Protein AF-A0A1Q9VXF7-F1 (afdb_monomer_lite)

Structure (mmCIF, N/CA/C/O backbone):
data_AF-A0A1Q9VXF7-F1
#
_entry.id   AF-A0A1Q9VXF7-F1
#
loop_
_atom_site.gr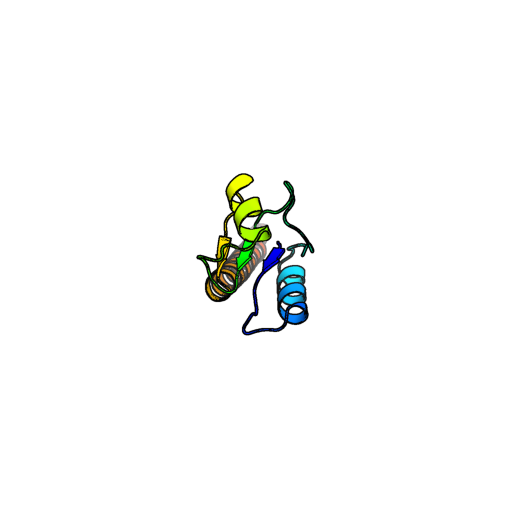oup_PDB
_atom_site.id
_atom_site.type_symbol
_atom_site.label_atom_id
_atom_site.label_alt_id
_atom_site.label_comp_id
_atom_site.label_asym_id
_atom_site.label_entity_id
_atom_site.label_seq_id
_atom_site.pdbx_PDB_ins_code
_atom_site.Cartn_x
_atom_site.Cartn_y
_atom_site.Cartn_z
_atom_site.occupancy
_atom_site.B_iso_or_equiv
_atom_site.auth_seq_id
_atom_site.auth_comp_id
_atom_site.auth_asym_id
_atom_site.auth_atom_id
_atom_site.pdbx_PDB_model_num
ATOM 1 N N . MET A 1 1 ? -2.826 6.631 0.916 1.00 96.06 1 MET A N 1
ATOM 2 C CA . MET A 1 1 ? -1.979 5.430 1.013 1.00 96.06 1 MET A CA 1
ATOM 3 C C . MET A 1 1 ? -0.518 5.825 1.180 1.00 96.06 1 MET A C 1
ATOM 5 O O . MET A 1 1 ? -0.184 6.970 0.902 1.00 96.06 1 MET A O 1
ATOM 9 N N . VAL A 1 2 ? 0.335 4.903 1.611 1.00 97.94 2 VAL A N 1
ATOM 10 C CA . VAL A 1 2 ? 1.801 5.055 1.635 1.00 97.94 2 VAL A CA 1
ATOM 11 C C . VAL A 1 2 ? 2.419 3.838 0.947 1.00 97.94 2 VAL A C 1
ATOM 13 O O . VAL A 1 2 ? 1.847 2.755 1.034 1.00 97.94 2 VAL A O 1
ATOM 16 N N . LEU A 1 3 ? 3.571 4.012 0.295 1.00 97.12 3 LEU A N 1
ATOM 17 C CA . LEU A 1 3 ? 4.342 2.942 -0.352 1.00 97.12 3 LEU A CA 1
ATOM 18 C C . LEU A 1 3 ? 5.677 2.722 0.376 1.00 97.12 3 LEU A C 1
ATOM 20 O O . LEU A 1 3 ? 6.364 3.695 0.728 1.00 97.12 3 LEU A O 1
ATOM 24 N N . THR A 1 4 ? 6.082 1.468 0.572 1.00 95.44 4 THR A N 1
ATOM 25 C CA . THR A 1 4 ? 7.369 1.109 1.192 1.00 95.44 4 THR A CA 1
ATOM 26 C C . THR A 1 4 ? 8.017 -0.118 0.548 1.00 95.44 4 THR A C 1
ATOM 28 O O . THR A 1 4 ? 7.325 -1.049 0.151 1.00 95.44 4 THR A O 1
ATOM 31 N N . GLY A 1 5 ? 9.351 -0.147 0.537 1.00 93.50 5 GLY A N 1
ATOM 32 C CA . GLY A 1 5 ? 10.131 -1.200 -0.120 1.00 93.50 5 GLY A CA 1
ATOM 33 C C . GLY A 1 5 ? 10.369 -0.918 -1.603 1.00 93.50 5 GLY A C 1
ATOM 34 O O . GLY A 1 5 ? 9.856 0.070 -2.134 1.00 93.50 5 GLY A O 1
ATOM 35 N N . GLU A 1 6 ? 11.178 -1.776 -2.219 1.00 93.31 6 GLU A N 1
ATOM 36 C CA . GLU A 1 6 ? 11.420 -1.783 -3.662 1.00 93.31 6 GLU A CA 1
ATOM 37 C C . GLU A 1 6 ? 10.344 -2.622 -4.344 1.00 93.31 6 GLU A C 1
ATOM 39 O O . GLU A 1 6 ? 10.124 -3.768 -3.962 1.00 93.31 6 GLU A O 1
ATOM 44 N N . MET A 1 7 ? 9.645 -2.024 -5.299 1.00 92.88 7 MET A N 1
ATOM 45 C CA . MET A 1 7 ? 8.406 -2.553 -5.860 1.00 92.88 7 MET A CA 1
ATOM 46 C C . MET A 1 7 ? 8.623 -2.990 -7.307 1.00 92.88 7 MET A C 1
ATOM 48 O O . MET A 1 7 ? 9.481 -2.455 -8.004 1.00 92.88 7 MET A O 1
ATOM 52 N N . ARG A 1 8 ? 7.812 -3.931 -7.803 1.00 94.81 8 ARG A N 1
ATOM 53 C CA . ARG A 1 8 ? 7.886 -4.365 -9.211 1.00 94.81 8 ARG A CA 1
ATOM 54 C C . ARG A 1 8 ? 7.568 -3.225 -10.174 1.00 94.81 8 ARG A C 1
ATOM 56 O O . ARG A 1 8 ? 8.144 -3.150 -11.257 1.00 94.81 8 ARG A O 1
ATOM 63 N N . ARG A 1 9 ? 6.630 -2.349 -9.797 1.00 94.25 9 ARG A N 1
ATOM 64 C CA . ARG A 1 9 ? 6.350 -1.104 -10.527 1.00 94.25 9 ARG A CA 1
ATOM 65 C C . ARG A 1 9 ? 7.011 0.068 -9.820 1.00 94.25 9 ARG A C 1
ATOM 67 O O . ARG A 1 9 ? 7.077 0.117 -8.593 1.00 94.25 9 ARG A O 1
ATOM 74 N N . SER A 1 10 ? 7.411 1.066 -10.602 1.00 96.31 10 SER A N 1
ATOM 75 C CA . SER A 1 10 ? 7.978 2.289 -10.045 1.00 96.31 10 SER A CA 1
ATOM 76 C C . SER A 1 10 ? 6.984 2.990 -9.112 1.00 96.31 10 SER A C 1
ATOM 78 O O . SER A 1 10 ? 5.765 2.976 -9.320 1.00 96.31 10 SER A O 1
ATOM 80 N N . ARG A 1 11 ? 7.515 3.665 -8.088 1.00 95.69 11 ARG A N 1
ATOM 81 C CA . ARG A 1 11 ? 6.715 4.476 -7.161 1.00 95.69 11 ARG A CA 1
ATOM 82 C C . ARG A 1 11 ? 5.787 5.467 -7.889 1.00 95.69 11 ARG A C 1
ATOM 84 O O . ARG A 1 11 ? 4.602 5.456 -7.564 1.00 95.69 11 ARG A O 1
ATOM 91 N N . PRO A 1 12 ? 6.240 6.257 -8.887 1.00 97.12 12 PRO A N 1
ATOM 92 C CA . PRO A 1 12 ? 5.349 7.144 -9.639 1.00 97.12 12 PRO A CA 1
ATOM 93 C C . PRO A 1 12 ? 4.191 6.412 -10.330 1.00 97.12 12 PRO A C 1
ATOM 95 O O . PRO A 1 12 ? 3.056 6.877 -10.265 1.00 97.12 12 PRO A O 1
ATOM 98 N N . ALA A 1 13 ? 4.439 5.238 -10.922 1.00 97.31 13 ALA A N 1
ATOM 99 C CA . ALA A 1 13 ? 3.389 4.453 -11.573 1.00 97.31 13 ALA A CA 1
ATOM 100 C C . ALA A 1 13 ? 2.320 3.976 -10.573 1.00 97.31 13 ALA A C 1
ATOM 102 O O . ALA A 1 13 ? 1.118 3.999 -10.870 1.00 97.31 13 ALA A O 1
ATOM 103 N N . TRP A 1 14 ? 2.742 3.581 -9.368 1.00 97.00 14 TRP A N 1
ATOM 104 C CA . TRP A 1 14 ? 1.818 3.228 -8.294 1.00 97.00 14 TRP A CA 1
ATOM 105 C C . TRP A 1 14 ? 1.016 4.419 -7.786 1.00 97.00 14 TRP A C 1
ATOM 107 O O . TRP A 1 14 ? -0.195 4.310 -7.585 1.00 97.00 14 TRP A O 1
ATOM 117 N N . GLU A 1 15 ? 1.669 5.560 -7.592 1.00 97.12 15 GLU A N 1
ATOM 118 C CA . GLU A 1 15 ? 1.006 6.779 -7.144 1.00 97.12 15 GLU A CA 1
ATOM 119 C C . GLU A 1 15 ? -0.049 7.262 -8.138 1.00 97.12 15 GLU A C 1
ATOM 121 O O . GLU A 1 15 ? -1.157 7.598 -7.725 1.00 97.12 15 GLU A O 1
ATOM 126 N N . ASP A 1 16 ? 0.247 7.229 -9.434 1.00 97.50 16 ASP A N 1
ATOM 127 C CA . ASP A 1 16 ? -0.710 7.598 -10.477 1.00 97.50 16 ASP A CA 1
ATOM 128 C C . ASP A 1 16 ? -1.906 6.653 -10.532 1.00 97.50 16 ASP A C 1
ATOM 130 O O . ASP A 1 16 ? -3.053 7.095 -10.623 1.00 97.50 16 ASP A O 1
ATOM 134 N N . THR A 1 17 ? -1.660 5.349 -10.414 1.00 95.94 17 THR A N 1
ATOM 135 C CA . THR A 1 17 ? -2.736 4.352 -10.341 1.00 95.94 17 THR A CA 1
ATOM 136 C C . THR A 1 17 ? -3.627 4.596 -9.123 1.00 95.94 17 THR A C 1
ATOM 138 O O . THR A 1 17 ? -4.852 4.598 -9.234 1.00 95.94 17 THR A O 1
ATOM 141 N N . ALA A 1 18 ? -3.028 4.889 -7.970 1.00 95.25 18 ALA A N 1
ATOM 142 C CA . ALA A 1 18 ? -3.764 5.212 -6.758 1.00 95.25 18 ALA A CA 1
ATOM 143 C C . ALA A 1 18 ? -4.574 6.513 -6.892 1.00 95.25 18 ALA A C 1
ATOM 145 O O . ALA A 1 18 ? -5.731 6.544 -6.475 1.00 95.25 18 ALA A O 1
ATOM 146 N N . ARG A 1 19 ? -4.011 7.563 -7.512 1.00 96.00 19 ARG A N 1
ATOM 147 C CA . ARG A 1 19 ? -4.719 8.830 -7.773 1.00 96.00 19 ARG A CA 1
ATOM 148 C C . ARG A 1 19 ? -5.939 8.616 -8.665 1.00 96.00 19 ARG A C 1
ATOM 150 O O . ARG A 1 19 ? -7.011 9.108 -8.325 1.00 96.00 19 ARG A O 1
ATOM 157 N N . ARG A 1 20 ? -5.820 7.825 -9.740 1.00 94.31 20 ARG A N 1
ATOM 158 C CA . ARG A 1 20 ? -6.966 7.441 -10.592 1.00 94.31 20 ARG A CA 1
ATOM 159 C C . ARG A 1 20 ? -8.040 6.676 -9.816 1.00 94.31 20 ARG A C 1
ATOM 161 O O . ARG A 1 20 ? -9.228 6.835 -10.073 1.00 94.31 20 ARG A O 1
ATOM 168 N N . ALA A 1 21 ? -7.637 5.907 -8.809 1.00 92.44 21 ALA A N 1
ATOM 169 C CA . ALA A 1 21 ? -8.560 5.240 -7.899 1.00 92.44 21 ALA A CA 1
ATOM 170 C C . ALA A 1 21 ? -9.153 6.161 -6.810 1.00 92.44 21 ALA A C 1
ATOM 172 O O . ALA A 1 21 ? -9.977 5.703 -6.020 1.00 92.44 21 ALA A O 1
ATOM 173 N N . GLY A 1 22 ? -8.792 7.448 -6.757 1.00 93.50 22 GLY A N 1
ATOM 174 C CA . GLY A 1 22 ? -9.258 8.400 -5.740 1.00 93.50 22 GLY A CA 1
ATOM 175 C C . GLY A 1 22 ? -8.500 8.317 -4.410 1.00 93.50 22 GLY A C 1
ATOM 176 O O . GLY A 1 22 ? -8.938 8.866 -3.400 1.00 93.50 22 GLY A O 1
ATOM 177 N N . LEU A 1 23 ? -7.359 7.625 -4.379 1.00 94.56 23 LEU A N 1
ATOM 178 C CA . LEU A 1 23 ? -6.493 7.531 -3.209 1.00 94.56 23 LEU A CA 1
ATOM 179 C C . LEU A 1 23 ? -5.408 8.610 -3.263 1.00 94.56 23 LEU A C 1
ATOM 181 O O . LEU A 1 23 ? -4.810 8.867 -4.302 1.00 94.56 23 LEU A O 1
ATOM 185 N N . VAL A 1 24 ? -5.086 9.187 -2.106 1.00 96.56 24 VAL A N 1
ATOM 186 C CA . VAL A 1 24 ? -4.019 10.193 -1.978 1.00 96.56 24 VAL A CA 1
ATOM 187 C C . VAL A 1 24 ? -2.726 9.524 -1.499 1.00 96.56 24 VAL A C 1
ATOM 189 O O . VAL A 1 24 ? -2.733 8.967 -0.391 1.00 96.56 24 VAL A O 1
ATOM 192 N N . PRO A 1 25 ? -1.627 9.533 -2.277 1.00 97.06 25 PRO A N 1
ATOM 193 C CA . PRO A 1 25 ? -0.320 9.065 -1.823 1.00 97.06 25 PRO A CA 1
ATOM 194 C C . PRO A 1 25 ? 0.319 10.025 -0.813 1.00 97.06 25 PRO A C 1
ATOM 196 O O . PRO A 1 25 ? 0.224 11.240 -0.956 1.00 97.06 25 PRO A O 1
ATOM 199 N N . TRP A 1 26 ? 0.994 9.478 0.196 1.00 97.19 26 TRP A N 1
ATOM 200 C CA . TRP A 1 26 ? 1.745 10.235 1.199 1.00 97.19 26 TRP A CA 1
ATOM 201 C C . TRP A 1 26 ? 3.166 9.683 1.31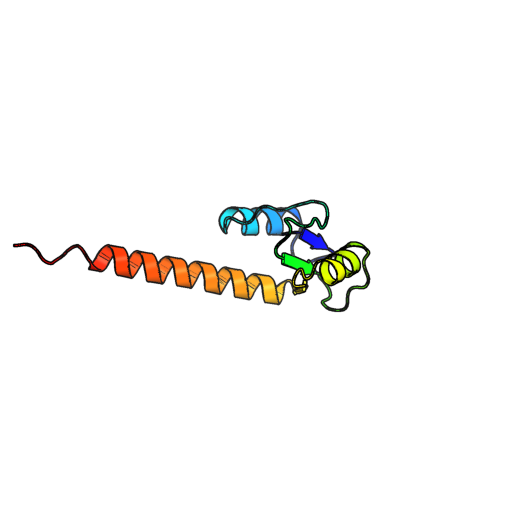6 1.00 97.19 26 TRP A C 1
ATOM 203 O O . TRP A 1 26 ? 3.386 8.475 1.206 1.00 97.19 26 TRP A O 1
ATOM 213 N N . ALA A 1 27 ? 4.127 10.556 1.621 1.00 95.31 27 ALA A N 1
ATOM 214 C CA . ALA A 1 27 ? 5.517 10.154 1.834 1.00 95.31 27 ALA A CA 1
ATOM 215 C C . ALA A 1 27 ? 5.708 9.319 3.115 1.00 95.31 27 ALA A C 1
ATOM 217 O O . ALA A 1 27 ? 6.574 8.444 3.172 1.00 95.31 27 ALA A O 1
ATOM 218 N N . ASN A 1 28 ? 4.892 9.576 4.143 1.00 96.50 28 ASN A N 1
ATOM 219 C CA . ASN A 1 28 ? 5.008 8.975 5.469 1.00 96.50 28 ASN A CA 1
ATOM 220 C C . ASN A 1 28 ? 3.665 8.465 5.982 1.00 96.50 28 ASN A C 1
ATOM 222 O O . ASN A 1 28 ? 2.609 8.994 5.635 1.00 96.50 28 ASN A O 1
ATOM 226 N N . VAL A 1 29 ? 3.725 7.461 6.859 1.00 97.44 29 VAL A N 1
ATOM 227 C CA . VAL A 1 29 ? 2.543 6.961 7.564 1.00 97.44 29 VAL A CA 1
ATOM 228 C C . VAL A 1 29 ? 2.125 7.968 8.629 1.00 97.44 29 VAL A C 1
ATOM 230 O O . VAL A 1 29 ? 2.880 8.302 9.538 1.00 97.44 29 VAL A O 1
ATOM 233 N N . THR A 1 30 ? 0.888 8.431 8.514 1.00 96.25 30 THR A N 1
ATOM 234 C CA . THR A 1 30 ? 0.225 9.355 9.441 1.00 96.25 30 THR A CA 1
ATOM 235 C C . THR A 1 30 ? -1.067 8.727 9.961 1.00 96.25 30 THR A C 1
ATOM 237 O O . THR A 1 30 ? -1.554 7.751 9.393 1.00 96.25 30 THR A O 1
ATOM 240 N N . ARG A 1 31 ? -1.705 9.326 10.974 1.00 95.94 31 ARG A N 1
ATOM 241 C CA . ARG A 1 31 ? -3.041 8.890 11.437 1.00 95.94 31 ARG A CA 1
ATOM 242 C C . ARG A 1 31 ? -4.146 9.033 10.377 1.00 95.94 31 ARG A C 1
ATOM 244 O O . ARG A 1 31 ? -5.211 8.450 10.524 1.00 95.94 31 ARG A O 1
ATOM 251 N N . ARG A 1 32 ? -3.908 9.796 9.301 1.00 96.06 32 ARG A N 1
ATOM 252 C CA . ARG A 1 32 ? -4.824 9.896 8.148 1.00 96.06 32 ARG A CA 1
ATOM 253 C C . ARG A 1 32 ? -4.606 8.779 7.127 1.00 96.06 32 ARG A C 1
ATOM 255 O O . ARG A 1 32 ? -5.420 8.618 6.221 1.00 96.06 32 ARG A O 1
ATOM 262 N N . THR A 1 33 ? -3.507 8.036 7.237 1.00 97.38 33 THR A N 1
ATOM 263 C CA . THR A 1 33 ? -3.200 6.941 6.318 1.00 97.38 33 THR A CA 1
ATOM 264 C C . THR A 1 33 ? -4.206 5.818 6.523 1.00 97.38 33 THR A C 1
ATOM 266 O O . THR A 1 33 ? -4.458 5.412 7.648 1.00 97.38 33 THR A O 1
ATOM 269 N N . ARG A 1 34 ? -4.790 5.324 5.431 1.00 96.19 34 ARG A N 1
ATOM 270 C CA . ARG A 1 34 ? -5.782 4.235 5.460 1.00 96.19 34 ARG A CA 1
ATOM 271 C C . ARG A 1 34 ? -5.263 2.912 4.901 1.00 96.19 34 ARG A C 1
ATOM 273 O O . ARG A 1 34 ? -5.936 1.904 5.030 1.00 96.19 34 ARG A O 1
ATOM 280 N N . LEU A 1 35 ? -4.085 2.929 4.281 1.00 96.56 35 LEU A N 1
ATOM 281 C CA . LEU A 1 35 ? -3.460 1.766 3.659 1.00 96.56 35 LEU A CA 1
ATOM 282 C C . LEU A 1 35 ? -1.953 2.005 3.518 1.00 96.56 35 LEU A C 1
ATOM 284 O O . LEU A 1 35 ? -1.553 3.077 3.040 1.00 96.56 35 LEU A O 1
ATOM 288 N N . LEU A 1 36 ? -1.144 1.020 3.899 1.00 97.12 36 LEU A N 1
ATOM 289 C CA . LEU A 1 36 ? 0.269 0.912 3.543 1.00 97.12 36 LEU A CA 1
ATOM 290 C C . LEU A 1 36 ? 0.424 -0.231 2.534 1.00 97.12 36 LEU A C 1
ATOM 292 O O . LEU A 1 36 ? 0.034 -1.358 2.825 1.00 97.12 36 LEU A O 1
ATOM 296 N N . VAL A 1 37 ? 1.015 0.050 1.377 1.00 97.12 37 VAL A N 1
ATOM 297 C CA . VAL A 1 37 ? 1.426 -0.979 0.417 1.00 97.12 37 VAL A CA 1
ATOM 298 C C . VAL A 1 37 ? 2.916 -1.221 0.612 1.00 97.12 37 VAL A C 1
ATOM 300 O O . VAL A 1 37 ? 3.717 -0.280 0.571 1.00 97.12 37 VAL A O 1
ATOM 303 N N . ALA A 1 38 ? 3.280 -2.467 0.868 1.00 96.19 38 ALA A N 1
ATOM 304 C CA . ALA A 1 38 ? 4.647 -2.903 1.074 1.00 96.19 38 ALA A CA 1
ATOM 305 C C . ALA A 1 38 ? 5.050 -3.896 -0.019 1.00 96.19 38 ALA A C 1
ATOM 307 O O . ALA A 1 38 ? 4.241 -4.719 -0.435 1.00 96.19 38 ALA A O 1
ATOM 308 N N . ALA A 1 39 ? 6.301 -3.830 -0.468 1.00 94.38 39 ALA A N 1
ATOM 309 C CA . ALA A 1 39 ? 6.866 -4.859 -1.343 1.00 94.38 39 ALA A CA 1
ATOM 310 C C . ALA A 1 39 ? 6.880 -6.247 -0.672 1.00 94.38 39 ALA A C 1
ATOM 312 O O . ALA A 1 39 ? 6.656 -7.263 -1.318 1.00 94.38 39 ALA A O 1
ATOM 313 N N . ASP A 1 40 ? 7.082 -6.259 0.646 1.00 87.44 40 ASP A N 1
ATOM 314 C CA . ASP A 1 40 ? 7.090 -7.442 1.502 1.00 87.44 40 ASP A CA 1
ATOM 315 C C . ASP A 1 40 ? 6.068 -7.238 2.644 1.00 87.44 40 ASP A C 1
ATOM 317 O O . ASP A 1 40 ? 6.172 -6.235 3.369 1.00 87.44 40 ASP A O 1
ATOM 321 N N . PRO A 1 41 ? 5.068 -8.126 2.818 1.00 74.31 41 PRO A N 1
ATOM 322 C CA . PRO A 1 41 ? 4.066 -7.997 3.881 1.00 74.31 41 PRO A CA 1
ATOM 323 C C . PRO A 1 41 ? 4.668 -8.095 5.295 1.00 74.31 41 PRO A C 1
ATOM 325 O O . PRO A 1 41 ? 4.149 -7.469 6.230 1.00 74.31 41 PRO A O 1
ATOM 328 N N . ASP A 1 42 ? 5.801 -8.782 5.443 1.00 76.56 42 ASP A N 1
ATOM 329 C CA . ASP A 1 42 ? 6.525 -8.941 6.705 1.00 76.56 42 ASP A CA 1
ATOM 330 C C . ASP A 1 42 ? 7.543 -7.818 6.942 1.00 76.56 42 ASP A C 1
ATOM 332 O O . ASP A 1 42 ? 8.261 -7.811 7.944 1.00 76.56 42 ASP A O 1
ATOM 336 N N . SER A 1 43 ? 7.549 -6.786 6.085 1.00 81.19 43 SER A N 1
ATOM 337 C CA . SER A 1 43 ? 8.480 -5.664 6.180 1.00 81.19 43 SER A CA 1
ATOM 338 C C . SER A 1 43 ? 8.545 -5.077 7.595 1.00 81.19 43 SER A C 1
ATOM 340 O O . SER A 1 43 ? 7.536 -4.708 8.214 1.00 81.19 43 SER A O 1
ATOM 342 N N . LEU A 1 44 ? 9.772 -4.933 8.096 1.00 83.44 44 LEU A N 1
ATOM 343 C CA . LEU A 1 44 ? 10.094 -4.335 9.395 1.00 83.44 44 LEU A CA 1
ATOM 344 C C . LEU A 1 44 ? 10.472 -2.852 9.286 1.00 83.44 44 LEU A C 1
ATOM 346 O O . LEU A 1 44 ? 10.988 -2.267 10.240 1.00 83.44 44 LEU A O 1
ATOM 350 N N . SER A 1 45 ? 10.207 -2.217 8.138 1.00 87.81 45 SER A N 1
ATOM 351 C CA . SER A 1 45 ? 10.51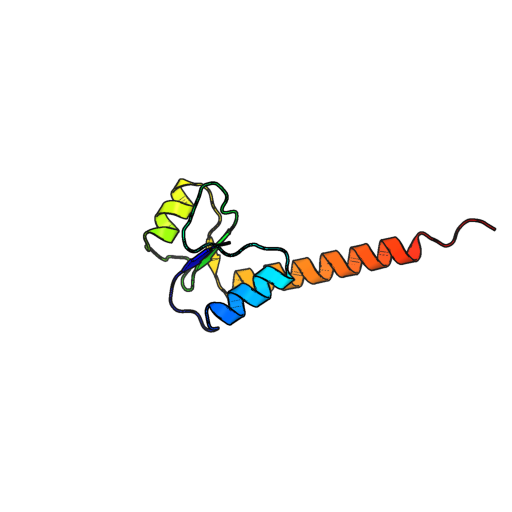7 -0.801 7.943 1.00 87.81 45 SER A CA 1
ATOM 352 C C . SER A 1 45 ? 9.854 0.074 9.012 1.00 87.81 45 SER A C 1
ATOM 354 O O . SER A 1 45 ? 8.788 -0.250 9.550 1.00 87.81 45 SER A O 1
ATOM 356 N N . THR A 1 46 ? 10.436 1.244 9.288 1.00 93.81 46 THR A N 1
ATOM 357 C CA . THR A 1 46 ? 9.831 2.220 10.209 1.00 93.81 46 THR A CA 1
ATOM 358 C C . THR A 1 46 ? 8.390 2.551 9.809 1.00 93.81 46 THR A C 1
ATOM 360 O O . THR A 1 46 ? 7.526 2.649 10.674 1.00 93.81 46 THR A O 1
ATOM 363 N N . LYS A 1 47 ? 8.089 2.622 8.504 1.00 95.12 47 LYS A N 1
ATOM 364 C CA . LYS A 1 47 ? 6.725 2.843 7.997 1.00 95.12 47 LYS A CA 1
ATOM 365 C C . LYS A 1 47 ? 5.786 1.687 8.355 1.00 95.12 47 LYS A C 1
ATOM 367 O O . LYS A 1 47 ? 4.684 1.950 8.827 1.00 95.12 47 LYS A O 1
ATOM 372 N N . ALA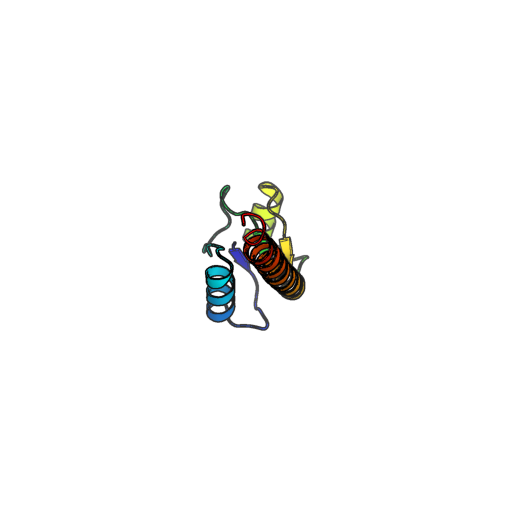 A 1 48 ? 6.217 0.436 8.190 1.00 94.38 48 ALA A N 1
ATOM 373 C CA . ALA A 1 48 ? 5.415 -0.739 8.531 1.00 94.38 48 ALA A CA 1
ATOM 374 C C . ALA A 1 48 ? 5.156 -0.844 10.040 1.00 94.38 48 ALA A C 1
ATOM 376 O O . ALA A 1 48 ? 4.026 -1.080 10.467 1.00 94.38 48 ALA A O 1
ATOM 377 N N . ARG A 1 49 ? 6.166 -0.560 10.869 1.00 94.81 49 ARG A N 1
ATOM 378 C CA . ARG A 1 49 ? 6.004 -0.461 12.329 1.00 94.81 49 ARG A CA 1
ATOM 379 C C . ARG A 1 49 ? 5.011 0.636 12.725 1.00 94.81 49 ARG A C 1
ATOM 381 O O . ARG A 1 49 ? 4.119 0.390 13.535 1.00 94.81 49 ARG A O 1
ATOM 388 N N . THR A 1 50 ? 5.120 1.830 12.138 1.00 96.31 50 THR A N 1
ATOM 389 C CA . THR A 1 50 ? 4.177 2.933 12.391 1.00 96.31 50 THR A CA 1
ATOM 390 C C . THR A 1 50 ? 2.762 2.599 11.917 1.00 96.31 50 THR A C 1
ATOM 392 O O . THR A 1 50 ? 1.808 2.921 12.622 1.00 96.31 50 THR A O 1
ATOM 395 N N . ALA A 1 51 ? 2.607 1.936 10.768 1.00 96.50 51 ALA A N 1
ATOM 396 C CA . ALA A 1 51 ? 1.307 1.499 10.260 1.00 96.50 51 ALA A CA 1
ATOM 397 C C . ALA A 1 51 ? 0.621 0.542 11.238 1.00 96.50 51 ALA A C 1
ATOM 399 O O . ALA A 1 51 ? -0.497 0.824 11.663 1.00 96.50 51 ALA A O 1
ATOM 400 N N . ARG A 1 52 ? 1.333 -0.499 11.692 1.00 95.00 52 ARG A N 1
ATOM 401 C CA . ARG A 1 52 ? 0.840 -1.437 12.713 1.00 95.00 52 ARG A CA 1
ATOM 402 C C . ARG A 1 52 ? 0.438 -0.708 14.001 1.00 95.00 52 ARG A C 1
ATOM 404 O O . ARG A 1 52 ? -0.662 -0.918 14.498 1.00 95.00 52 ARG A O 1
ATOM 411 N N . ARG A 1 53 ? 1.263 0.232 14.486 1.00 96.88 53 ARG A N 1
ATOM 412 C CA . ARG A 1 53 ? 0.943 1.061 15.667 1.00 96.88 53 ARG A CA 1
ATOM 413 C C . ARG A 1 53 ? -0.338 1.888 15.500 1.00 96.88 53 ARG A C 1
ATOM 415 O O . ARG A 1 53 ? -1.033 2.125 16.480 1.00 96.88 53 ARG A O 1
ATOM 422 N N . TYR A 1 54 ? -0.625 2.373 14.295 1.00 97.62 54 TYR A N 1
ATOM 423 C CA . TYR A 1 54 ? -1.827 3.162 14.008 1.00 97.62 54 TYR A CA 1
ATOM 424 C C . TYR A 1 54 ? -3.027 2.322 13.549 1.00 97.62 54 TYR A C 1
ATOM 426 O O . TYR A 1 54 ? -4.051 2.905 13.206 1.00 97.62 54 TYR A O 1
ATOM 434 N N . GLY A 1 55 ? -2.924 0.988 13.528 1.00 97.06 55 GLY A N 1
ATOM 435 C CA . GLY A 1 55 ? -3.986 0.119 13.010 1.00 97.06 55 GLY A CA 1
ATOM 436 C C . GLY A 1 55 ? -4.216 0.274 11.503 1.00 97.06 55 GLY A C 1
ATOM 437 O O . GLY A 1 55 ? -5.300 -0.009 11.001 1.00 97.06 55 GLY A O 1
ATOM 438 N N . VAL A 1 56 ? -3.214 0.764 10.771 1.00 96.94 56 VAL A N 1
ATOM 439 C CA . VAL A 1 56 ? -3.273 0.908 9.316 1.00 96.94 56 VAL A CA 1
ATOM 440 C C . VAL A 1 56 ? -2.982 -0.455 8.684 1.00 96.94 56 VAL A C 1
ATOM 442 O O . VAL A 1 56 ? -1.917 -1.017 8.961 1.00 96.94 56 VAL A O 1
ATOM 445 N N . PRO A 1 57 ? -3.866 -0.980 7.815 1.00 95.50 57 PRO A N 1
ATOM 446 C CA . PRO A 1 57 ? -3.635 -2.255 7.150 1.00 95.50 57 PRO A CA 1
ATOM 447 C C . PRO A 1 57 ? -2.403 -2.186 6.242 1.00 95.50 57 PRO A C 1
ATOM 449 O O . PRO A 1 57 ? -2.179 -1.188 5.544 1.00 95.50 57 PRO A O 1
ATOM 452 N N . VAL A 1 58 ? -1.622 -3.268 6.254 1.00 95.56 58 VAL A N 1
ATOM 453 C CA . VAL A 1 58 ? -0.453 -3.472 5.393 1.00 95.56 58 VAL A CA 1
ATOM 454 C C . VAL A 1 58 ? -0.806 -4.533 4.358 1.00 95.56 58 VAL A C 1
ATOM 456 O O . VAL A 1 58 ? -1.250 -5.618 4.723 1.00 95.56 58 VAL A O 1
ATOM 459 N N . VAL A 1 59 ? -0.634 -4.217 3.078 1.00 95.62 59 VAL A N 1
ATOM 460 C CA . VAL A 1 59 ? -0.895 -5.135 1.958 1.00 95.62 59 VAL A CA 1
ATOM 461 C C . 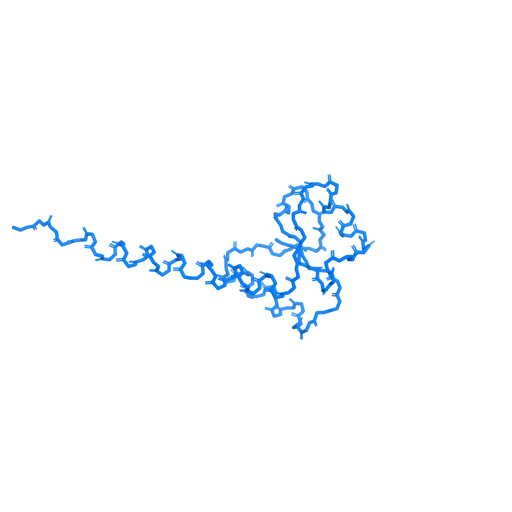VAL A 1 59 ? 0.309 -5.200 1.029 1.00 95.62 59 VAL A C 1
ATOM 463 O O . VAL A 1 59 ? 1.133 -4.286 1.017 1.00 95.62 59 VAL A O 1
ATOM 466 N N . THR A 1 60 ? 0.391 -6.257 0.226 1.00 95.81 60 THR A N 1
ATOM 467 C CA . THR A 1 60 ? 1.397 -6.387 -0.837 1.00 95.81 60 THR A CA 1
ATOM 468 C C . THR A 1 60 ? 1.002 -5.613 -2.096 1.00 95.81 60 THR A C 1
ATOM 470 O O . THR A 1 60 ? -0.149 -5.186 -2.219 1.00 95.81 60 THR A O 1
ATOM 473 N N . GLU A 1 61 ? 1.917 -5.476 -3.062 1.00 95.50 61 GLU A N 1
ATOM 474 C CA . GLU A 1 61 ? 1.589 -4.961 -4.404 1.00 95.50 61 GLU A CA 1
ATOM 475 C C . GLU A 1 61 ? 0.451 -5.759 -5.057 1.00 95.50 61 GLU A C 1
ATOM 477 O O . GLU A 1 61 ? -0.528 -5.172 -5.509 1.00 95.50 61 GLU A O 1
ATOM 482 N N . ASP A 1 62 ? 0.512 -7.093 -5.008 1.00 96.06 62 ASP A N 1
ATOM 483 C CA . ASP A 1 62 ? -0.550 -7.964 -5.537 1.00 96.06 62 ASP A CA 1
ATOM 484 C C . ASP A 1 62 ? -1.882 -7.768 -4.803 1.00 96.06 62 ASP A C 1
ATOM 486 O O . ASP A 1 62 ? -2.961 -7.806 -5.396 1.00 96.06 62 ASP A O 1
ATOM 490 N N . GLY A 1 63 ? -1.824 -7.559 -3.485 1.00 96.19 63 GLY A N 1
ATOM 491 C CA . GLY A 1 63 ? -3.001 -7.230 -2.688 1.00 96.19 63 GLY A CA 1
ATOM 492 C C . GLY A 1 63 ? -3.615 -5.903 -3.119 1.00 96.19 63 GLY A C 1
ATOM 493 O O . GLY A 1 63 ? -4.833 -5.803 -3.258 1.00 96.19 63 GLY A O 1
ATOM 494 N N . PHE A 1 64 ? -2.778 -4.901 -3.381 1.00 96.56 64 PHE A N 1
ATOM 495 C CA . PHE A 1 64 ? -3.230 -3.601 -3.853 1.00 96.56 64 PHE A CA 1
ATOM 496 C C . PHE A 1 64 ? -3.842 -3.676 -5.259 1.00 96.56 64 PHE A C 1
ATOM 498 O O . PHE A 1 64 ? -4.912 -3.112 -5.472 1.00 96.56 64 PHE A O 1
ATOM 505 N N . GLU A 1 65 ? -3.250 -4.441 -6.180 1.00 96.56 65 GLU A N 1
ATOM 506 C CA . GLU A 1 65 ? -3.820 -4.700 -7.512 1.00 96.56 65 GLU A CA 1
ATOM 507 C C . GLU A 1 65 ? -5.231 -5.284 -7.434 1.00 96.56 65 GLU A C 1
ATOM 509 O O . GLU A 1 65 ? -6.148 -4.795 -8.096 1.00 96.56 65 GLU A O 1
ATOM 514 N N . ARG A 1 66 ? -5.436 -6.287 -6.572 1.00 97.00 66 ARG A N 1
ATOM 515 C CA . ARG A 1 66 ? -6.759 -6.896 -6.373 1.00 97.00 66 ARG A CA 1
ATOM 516 C C . ARG A 1 66 ? -7.778 -5.908 -5.810 1.00 97.00 66 ARG A C 1
ATOM 518 O O . ARG A 1 66 ? -8.924 -5.904 -6.256 1.00 97.00 66 ARG A O 1
ATOM 525 N N . LEU A 1 67 ? -7.375 -5.060 -4.862 1.00 95.81 67 LEU A N 1
ATOM 526 C CA . LEU A 1 67 ? -8.249 -4.026 -4.296 1.00 95.81 67 LEU A CA 1
ATOM 527 C C . LEU A 1 67 ? -8.667 -2.991 -5.348 1.00 95.81 67 LEU A C 1
ATOM 529 O O . LEU A 1 67 ? -9.825 -2.573 -5.368 1.00 95.81 67 LEU A O 1
ATOM 533 N N . LEU A 1 68 ? -7.749 -2.601 -6.234 1.00 95.31 68 LEU A N 1
ATOM 534 C CA . LEU A 1 68 ? -8.039 -1.684 -7.336 1.00 95.31 68 LEU A CA 1
ATOM 535 C C . LEU A 1 68 ? -9.030 -2.304 -8.326 1.00 95.31 68 LEU A C 1
ATOM 537 O O . LEU A 1 68 ? -10.061 -1.700 -8.604 1.00 95.31 68 LEU A O 1
ATOM 541 N N . ALA A 1 69 ? -8.784 -3.540 -8.767 1.00 95.38 69 ALA A N 1
ATOM 542 C CA . ALA A 1 69 ? -9.685 -4.241 -9.682 1.00 95.38 69 ALA A CA 1
ATOM 543 C C . ALA A 1 69 ? -11.098 -4.424 -9.094 1.00 95.38 69 ALA A C 1
ATOM 545 O O . ALA A 1 69 ? -12.098 -4.244 -9.789 1.00 95.38 69 ALA A O 1
ATOM 546 N N . ALA A 1 70 ? -11.195 -4.743 -7.799 1.00 94.44 70 ALA A N 1
ATOM 547 C CA . ALA A 1 70 ? -12.477 -4.831 -7.104 1.00 94.44 70 ALA A CA 1
ATOM 548 C C . ALA A 1 70 ? -13.187 -3.468 -7.020 1.00 94.44 70 ALA A C 1
ATOM 550 O O . ALA A 1 70 ? -14.405 -3.400 -7.173 1.00 94.44 70 ALA A O 1
ATOM 551 N N . THR A 1 71 ? -12.430 -2.386 -6.816 1.00 93.06 71 THR A N 1
ATOM 552 C CA . THR A 1 71 ? -12.964 -1.015 -6.782 1.00 93.06 71 THR A CA 1
ATOM 553 C C . THR A 1 71 ? -13.528 -0.604 -8.141 1.00 93.06 71 THR A C 1
ATOM 555 O O . THR A 1 71 ? -14.622 -0.045 -8.199 1.00 93.06 71 THR A O 1
ATOM 558 N N . ASP A 1 72 ? -12.820 -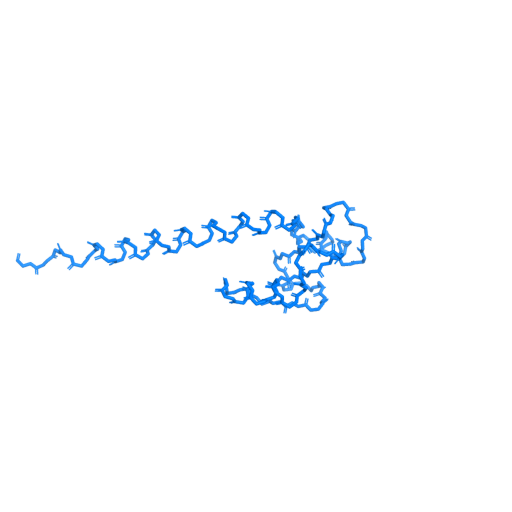0.902 -9.231 1.00 92.81 72 ASP A N 1
ATOM 559 C CA . ASP A 1 72 ? -13.273 -0.572 -10.585 1.00 92.81 72 ASP A CA 1
ATOM 560 C C . ASP A 1 72 ? -14.535 -1.352 -10.961 1.00 92.81 72 ASP A C 1
ATOM 562 O O . ASP A 1 72 ? -15.486 -0.765 -11.478 1.00 92.81 72 ASP A O 1
ATOM 566 N N . ARG A 1 73 ? -14.602 -2.644 -10.607 1.00 92.75 73 ARG A N 1
ATOM 567 C CA . ARG A 1 73 ? -15.824 -3.442 -10.771 1.00 92.75 73 ARG A CA 1
ATOM 568 C C . ARG A 1 73 ? -16.993 -2.846 -9.989 1.00 92.75 73 ARG A C 1
ATOM 570 O O . ARG A 1 73 ? -18.038 -2.598 -10.571 1.00 92.75 73 ARG A O 1
ATOM 577 N N . ALA A 1 74 ? -16.802 -2.547 -8.703 1.00 91.25 74 ALA A N 1
ATOM 578 C CA . ALA A 1 74 ? -17.861 -1.981 -7.869 1.00 91.25 74 ALA A CA 1
ATOM 579 C C . ALA A 1 74 ? -18.383 -0.633 -8.407 1.00 91.25 74 ALA A C 1
ATOM 581 O O . ALA A 1 74 ? -19.567 -0.323 -8.276 1.00 91.25 74 ALA A O 1
ATOM 582 N N . ARG A 1 75 ? -17.511 0.175 -9.028 1.00 89.12 75 ARG A N 1
ATOM 583 C CA . ARG A 1 75 ? -17.908 1.418 -9.709 1.00 89.12 75 ARG A CA 1
ATOM 584 C C . ARG A 1 75 ? -18.709 1.153 -10.978 1.00 89.12 75 ARG A C 1
ATOM 586 O O . ARG A 1 75 ? -19.711 1.830 -11.190 1.00 89.12 75 ARG A O 1
ATOM 593 N N . ALA A 1 76 ? -18.283 0.193 -11.796 1.00 90.81 76 ALA A N 1
ATOM 594 C CA . ALA A 1 76 ? -19.004 -0.200 -13.002 1.00 90.81 76 ALA A CA 1
ATOM 595 C C . ALA A 1 76 ? -20.399 -0.750 -12.666 1.00 90.81 76 ALA A C 1
ATOM 597 O O . ALA A 1 76 ? -21.381 -0.316 -13.265 1.00 90.81 76 ALA A O 1
ATOM 598 N N . ASP A 1 77 ? -20.496 -1.617 -11.655 1.00 94.12 77 ASP A N 1
ATOM 599 C CA . ASP A 1 77 ? -21.764 -2.183 -11.186 1.00 94.12 77 ASP A CA 1
ATOM 600 C C . ASP A 1 77 ? -22.726 -1.073 -10.736 1.00 94.12 77 ASP A C 1
ATOM 602 O O . ASP A 1 77 ? -23.901 -1.069 -11.099 1.00 94.12 77 ASP A O 1
ATOM 606 N N . ARG A 1 78 ? -22.223 -0.075 -9.997 1.00 91.62 78 ARG A N 1
ATOM 607 C CA . ARG A 1 78 ? -23.037 1.063 -9.551 1.00 91.62 78 ARG A CA 1
ATOM 608 C C . ARG A 1 78 ? -23.502 1.944 -10.710 1.00 91.62 78 ARG A C 1
ATOM 610 O O . ARG A 1 78 ? -24.671 2.307 -10.752 1.00 91.62 78 ARG A O 1
ATOM 617 N N . ALA A 1 79 ? -22.621 2.233 -11.665 1.00 90.12 79 ALA A N 1
ATOM 618 C CA . ALA A 1 79 ? -22.984 2.993 -12.859 1.00 90.12 79 ALA A CA 1
ATOM 619 C C . ALA A 1 79 ? -24.051 2.273 -13.706 1.00 90.12 79 ALA A C 1
ATOM 621 O O . ALA A 1 79 ? -24.938 2.925 -14.251 1.00 90.12 79 ALA A O 1
ATOM 622 N N . ALA A 1 80 ? -24.002 0.939 -13.789 1.00 88.06 80 ALA A N 1
ATOM 623 C CA . ALA A 1 80 ? -25.016 0.149 -14.485 1.00 88.06 80 ALA A CA 1
ATOM 624 C C . ALA A 1 80 ? -26.387 0.210 -13.788 1.00 88.06 80 ALA A C 1
ATOM 626 O O . ALA A 1 80 ? -27.408 0.343 -14.462 1.00 88.06 80 ALA A O 1
ATOM 627 N N . VAL A 1 81 ? -26.416 0.164 -12.448 1.00 90.38 81 VAL A N 1
ATOM 628 C CA . VAL A 1 81 ? -27.652 0.349 -11.664 1.00 90.38 81 VAL A CA 1
ATOM 629 C C . VAL A 1 81 ? -28.240 1.743 -11.892 1.00 90.38 81 VAL A C 1
ATOM 631 O O . VAL A 1 81 ? -29.432 1.862 -12.173 1.00 90.38 81 VAL A O 1
ATOM 634 N N . ASP A 1 82 ? -27.407 2.785 -11.837 1.00 88.38 82 ASP A N 1
ATOM 635 C CA . ASP A 1 82 ? -27.840 4.172 -12.034 1.00 88.38 82 ASP A CA 1
ATOM 636 C C . ASP A 1 82 ? -28.379 4.406 -13.464 1.00 88.38 82 ASP A C 1
ATOM 638 O O . ASP A 1 82 ? -29.368 5.116 -13.646 1.00 88.38 82 ASP A O 1
ATOM 642 N N . ALA A 1 83 ? -27.790 3.764 -14.481 1.00 81.62 83 ALA A N 1
ATOM 643 C CA . ALA A 1 83 ? -28.255 3.839 -15.869 1.00 81.62 83 ALA A CA 1
ATOM 644 C C . ALA A 1 83 ? -29.580 3.086 -16.119 1.00 81.62 83 ALA A C 1
ATOM 646 O O . ALA A 1 83 ? -30.366 3.495 -16.973 1.00 81.62 83 ALA A O 1
ATOM 647 N N . GLY A 1 84 ? -29.843 1.998 -15.385 1.00 75.25 84 GLY A N 1
ATOM 648 C CA . GLY A 1 84 ? -31.065 1.192 -15.514 1.00 75.25 84 GLY A CA 1
ATOM 649 C C . GLY A 1 84 ? -32.285 1.740 -14.759 1.00 75.25 84 GLY A C 1
ATOM 650 O O . GLY A 1 84 ? -33.413 1.371 -15.074 1.00 75.25 84 GLY A O 1
ATOM 651 N N . GLY A 1 85 ? -32.086 2.634 -13.784 1.00 64.94 85 GLY A N 1
ATOM 652 C CA . GLY A 1 85 ? -33.154 3.198 -12.945 1.00 64.94 85 GLY A CA 1
ATOM 653 C C . GLY A 1 85 ? -33.995 4.314 -13.585 1.00 64.94 85 GLY A C 1
ATOM 654 O O . GLY A 1 85 ? -34.958 4.766 -12.973 1.00 64.94 85 GLY A O 1
ATOM 655 N N . GLY A 1 86 ? -33.655 4.772 -14.795 1.00 59.44 86 GLY A N 1
ATOM 656 C CA . GLY A 1 86 ? -34.314 5.908 -15.460 1.00 59.44 86 GLY A CA 1
ATOM 657 C C . GLY A 1 86 ? -35.563 5.581 -16.292 1.00 59.44 86 GLY A C 1
ATOM 658 O O . GLY A 1 86 ? -36.170 6.495 -16.841 1.00 59.44 86 GLY A O 1
ATOM 659 N N . ALA A 1 87 ? -35.957 4.311 -16.416 1.00 61.06 87 ALA A N 1
ATOM 660 C CA . ALA A 1 87 ? -37.003 3.875 -17.346 1.00 61.06 87 ALA A CA 1
ATOM 661 C C . ALA A 1 87 ? -38.271 3.350 -16.647 1.00 61.06 87 ALA A C 1
ATOM 663 O O . ALA A 1 87 ? -38.678 2.226 -16.899 1.00 61.06 87 ALA A O 1
ATOM 664 N N . LEU A 1 88 ? -38.914 4.150 -15.789 1.00 61.16 88 LEU A N 1
ATOM 665 C CA . LEU A 1 88 ? -40.320 3.952 -15.392 1.00 61.16 88 LEU A CA 1
ATOM 666 C C . LEU A 1 88 ? -40.972 5.308 -15.082 1.00 61.16 88 LEU A C 1
ATOM 668 O O . LEU A 1 88 ? -41.030 5.724 -13.928 1.00 61.16 88 LEU A O 1
ATOM 672 N N . SER A 1 89 ? -41.431 6.009 -16.120 1.00 53.88 89 SER A N 1
ATOM 673 C CA . SER A 1 89 ? -42.449 7.075 -16.063 1.00 53.88 89 SER A CA 1
ATOM 674 C C . SER A 1 89 ? -42.886 7.420 -17.492 1.00 53.88 89 SER A C 1
ATOM 676 O O . SER A 1 89 ? -42.328 8.328 -18.106 1.00 53.88 89 SER A O 1
ATOM 678 N N . ALA A 1 90 ? -43.841 6.662 -18.031 1.00 50.44 90 ALA A N 1
ATOM 679 C CA . ALA A 1 90 ? -44.692 7.049 -19.157 1.00 50.44 90 ALA A CA 1
ATOM 680 C C . ALA A 1 90 ? -45.993 6.243 -19.096 1.00 50.44 90 ALA A C 1
ATOM 682 O O . ALA A 1 90 ? -45.894 5.019 -18.848 1.00 50.44 90 ALA A O 1
#

Secondary structure (DSSP, 8-state):
-EEES--SS-HHHHHHHHHHTTPPPBSS--TT---EEESSTT---HHHHHHHHTT--EEEHHHHHHHHHHHHHHHHHHHHHHHHTT----

Sequence (90 aa):
MVLTGEMRRSRPAWEDTARRAGLVPWANVTRRTRLLVAADPDSLSTKARTARRYGVPVVTEDGFERLLAATDRARADRAAVDAGGGALSA

pLDDT: mean 91.39, std 10.06, range [50.44, 97.94]

Radius of gyration: 16.71 Å; chains: 1; bounding box: 56×19×35 Å

Foldseek 3Di:
DEEEDDAPDDPVVVQVLCVVLVHHYDPADDLPAQEYEYCDQPDPDPRNVVCVVSVRDYHYPVRVVVVSVVSVVVVVVVVVVVVVPPPPDD